Protein AF-A0ABD2NX60-F1 (afdb_monomer_lite)

Structure (mmCIF, N/CA/C/O backbone):
data_AF-A0ABD2NX60-F1
#
_entry.id   AF-A0ABD2NX60-F1
#
loop_
_atom_site.group_PDB
_atom_site.id
_atom_site.type_symbol
_atom_site.label_atom_id
_atom_site.label_alt_id
_atom_site.label_comp_id
_atom_site.label_asym_id
_atom_site.label_entity_id
_atom_site.label_seq_id
_atom_site.pdbx_PDB_ins_code
_atom_site.Cartn_x
_atom_site.Cartn_y
_atom_site.Cartn_z
_atom_site.occupancy
_atom_site.B_iso_or_equiv
_atom_site.auth_seq_id
_atom_site.auth_comp_id
_atom_site.auth_asym_id
_atom_site.auth_atom_id
_atom_site.pdbx_PDB_model_num
ATOM 1 N N . HIS A 1 1 ? 18.163 -24.317 -22.579 1.00 37.97 1 HIS A N 1
ATOM 2 C CA . HIS A 1 1 ? 18.634 -23.083 -21.924 1.00 37.97 1 HIS A CA 1
ATOM 3 C C . HIS A 1 1 ? 18.156 -23.141 -20.490 1.00 37.97 1 HIS A C 1
ATOM 5 O O . HIS A 1 1 ? 17.014 -23.523 -20.278 1.00 37.97 1 HIS A O 1
ATOM 11 N N . HIS A 1 2 ? 19.081 -22.942 -19.557 1.00 38.09 2 HIS A N 1
ATOM 12 C CA . HIS A 1 2 ? 18.949 -23.250 -18.137 1.00 38.09 2 HIS A CA 1
ATOM 13 C C . HIS A 1 2 ? 17.808 -22.456 -17.486 1.00 38.09 2 HIS A C 1
ATOM 15 O O . HIS A 1 2 ? 17.733 -21.241 -17.654 1.00 38.09 2 HIS A O 1
ATOM 21 N N . GLN A 1 3 ? 16.952 -23.189 -16.778 1.00 43.41 3 GLN A N 1
ATOM 22 C CA . GLN A 1 3 ? 16.034 -22.704 -15.755 1.00 43.41 3 GLN A CA 1
ATOM 23 C C . GLN A 1 3 ? 16.860 -21.931 -14.712 1.00 43.41 3 GLN A C 1
ATOM 25 O O . GLN A 1 3 ? 17.882 -22.440 -14.251 1.00 43.41 3 GLN A O 1
ATOM 30 N N . GLY A 1 4 ? 16.463 -20.701 -14.409 1.00 38.53 4 GLY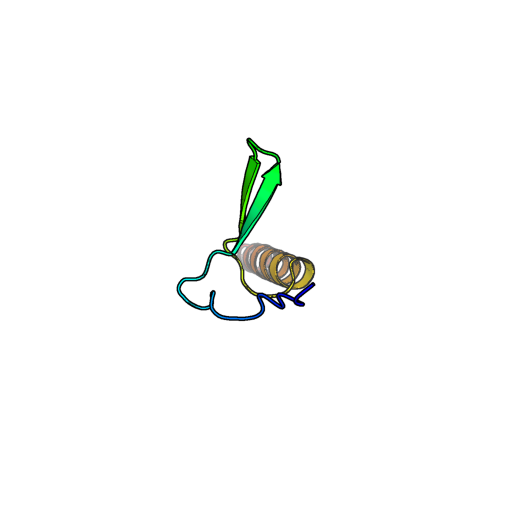 A N 1
ATOM 31 C CA . GLY A 1 4 ? 16.983 -19.923 -13.290 1.00 38.53 4 GLY A CA 1
ATOM 32 C C . GLY A 1 4 ? 15.815 -19.622 -12.373 1.00 38.53 4 GLY A C 1
ATOM 33 O O . GLY A 1 4 ? 15.165 -18.592 -12.523 1.00 38.53 4 GLY A O 1
ATOM 34 N N . ASP A 1 5 ? 15.490 -20.587 -11.520 1.00 47.03 5 ASP A N 1
ATOM 35 C CA . ASP A 1 5 ? 14.663 -20.375 -10.342 1.00 47.03 5 ASP A CA 1
ATOM 36 C C . ASP A 1 5 ? 15.506 -19.555 -9.353 1.00 47.03 5 ASP A C 1
ATOM 38 O O . ASP A 1 5 ? 16.277 -20.105 -8.570 1.00 47.03 5 ASP A O 1
ATOM 42 N N . ASP A 1 6 ? 15.410 -18.226 -9.429 1.00 50.41 6 ASP A N 1
ATOM 43 C CA . ASP A 1 6 ? 15.923 -17.315 -8.399 1.00 50.41 6 ASP A CA 1
ATOM 44 C C . ASP A 1 6 ? 14.902 -17.227 -7.246 1.00 50.41 6 ASP A C 1
ATOM 46 O O . ASP A 1 6 ? 14.367 -16.168 -6.916 1.00 50.41 6 ASP A O 1
ATOM 50 N N . GLU A 1 7 ? 14.592 -18.379 -6.654 1.00 61.34 7 GLU A N 1
ATOM 51 C CA . GLU A 1 7 ? 14.004 -18.482 -5.322 1.00 61.34 7 GLU A CA 1
ATOM 52 C C . GLU A 1 7 ? 15.15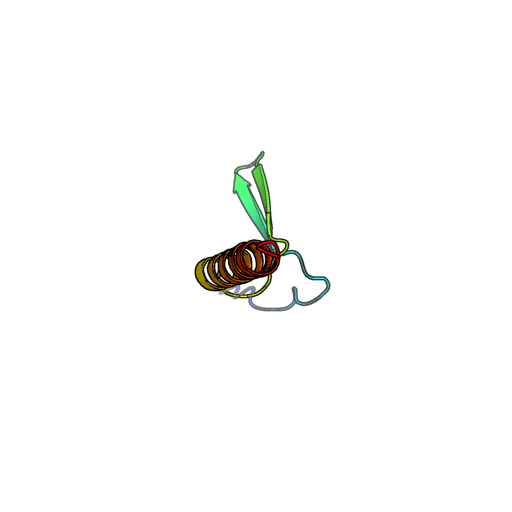2 -18.764 -4.350 1.00 61.34 7 GLU A C 1
ATOM 54 O O . GLU A 1 7 ? 15.592 -19.904 -4.266 1.00 61.34 7 GLU A O 1
ATOM 59 N N . ASP A 1 8 ? 15.697 -17.730 -3.695 1.00 51.50 8 ASP A N 1
ATOM 60 C CA . ASP A 1 8 ? 15.931 -17.684 -2.239 1.00 51.50 8 ASP A CA 1
ATOM 61 C C . ASP A 1 8 ? 16.734 -16.427 -1.819 1.00 51.50 8 ASP A C 1
ATOM 63 O O . ASP A 1 8 ? 17.560 -15.908 -2.567 1.00 51.50 8 ASP A O 1
ATOM 67 N N . SER A 1 9 ? 16.539 -16.002 -0.564 1.00 54.56 9 SER A N 1
ATOM 68 C CA . SER A 1 9 ? 17.428 -15.131 0.230 1.00 54.56 9 SER A CA 1
ATOM 69 C C . SER A 1 9 ? 17.212 -13.608 0.239 1.00 54.56 9 SER A C 1
ATOM 71 O O . SER A 1 9 ? 18.175 -12.841 0.266 1.00 54.56 9 SER A O 1
ATOM 73 N N . GLN A 1 10 ? 15.968 -13.136 0.394 1.00 55.47 10 GLN A N 1
ATOM 74 C CA . GLN A 1 10 ? 15.743 -11.790 0.955 1.00 55.47 10 GLN A CA 1
ATOM 75 C C . GLN A 1 10 ? 14.824 -11.790 2.181 1.00 55.47 10 GLN A C 1
ATOM 77 O O . GLN A 1 10 ? 13.891 -11.000 2.292 1.00 55.47 10 GLN A O 1
ATOM 82 N N . ASP A 1 11 ? 15.143 -12.661 3.139 1.00 51.72 11 ASP A N 1
ATOM 83 C CA . ASP A 1 11 ? 14.857 -12.416 4.553 1.00 51.72 11 ASP A CA 1
ATOM 84 C C . ASP A 1 11 ? 16.096 -11.798 5.216 1.00 51.72 11 ASP A C 1
ATOM 86 O O . ASP A 1 11 ? 16.981 -12.493 5.704 1.00 51.72 11 ASP A O 1
ATOM 90 N N . ALA A 1 12 ? 16.197 -10.470 5.174 1.00 48.06 12 ALA A N 1
ATOM 91 C CA . ALA A 1 12 ? 17.018 -9.709 6.111 1.00 48.06 12 ALA A CA 1
ATOM 92 C C . ALA A 1 12 ? 16.577 -8.239 6.078 1.00 48.06 12 ALA A C 1
ATOM 94 O O . ALA A 1 12 ? 16.978 -7.475 5.204 1.00 48.06 12 ALA A O 1
ATOM 95 N N . SER A 1 13 ? 15.766 -7.838 7.063 1.00 49.00 13 SER A N 1
ATOM 96 C CA . SER A 1 13 ? 15.333 -6.455 7.335 1.00 49.00 13 SER A CA 1
ATOM 97 C C . SER A 1 13 ? 14.126 -5.916 6.540 1.00 49.00 13 SER A C 1
ATOM 99 O O . SER A 1 13 ? 14.175 -4.839 5.949 1.00 49.00 13 SER A O 1
ATOM 101 N N . G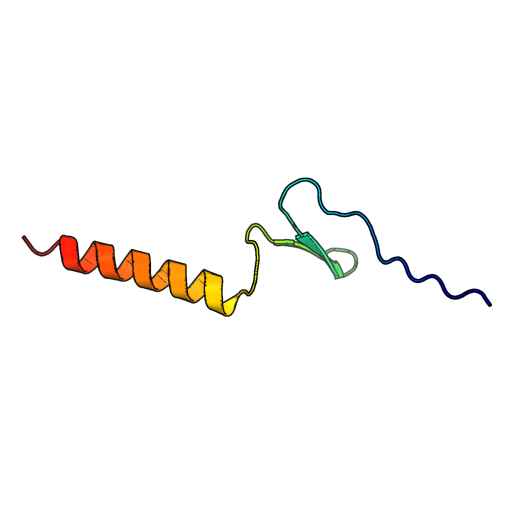LY A 1 14 ? 12.987 -6.611 6.637 1.00 55.00 14 GLY A N 1
ATOM 102 C CA . GLY A 1 14 ? 11.673 -5.998 6.917 1.00 55.00 14 GLY A CA 1
ATOM 103 C C . GLY A 1 14 ? 11.005 -5.083 5.880 1.00 55.00 14 GLY A C 1
ATOM 104 O O . GLY A 1 14 ? 9.885 -4.645 6.136 1.00 55.00 14 GLY A O 1
ATOM 105 N N . SER A 1 15 ? 11.628 -4.793 4.736 1.00 63.06 15 SER A N 1
ATOM 106 C CA . SER A 1 15 ? 11.013 -3.999 3.668 1.00 63.06 15 SER A CA 1
ATOM 107 C C . SER A 1 15 ? 11.126 -4.706 2.321 1.00 63.06 15 SER A C 1
ATOM 109 O O . SER A 1 15 ? 12.224 -4.945 1.822 1.00 63.06 15 SER A O 1
ATOM 111 N N . ARG A 1 16 ? 9.976 -5.052 1.727 1.00 82.25 16 ARG A N 1
ATOM 112 C CA . ARG A 1 16 ? 9.894 -5.647 0.382 1.00 82.25 16 ARG A CA 1
ATOM 113 C C . ARG A 1 16 ? 9.934 -4.530 -0.658 1.00 82.25 16 ARG A C 1
ATOM 115 O O . ARG A 1 16 ? 8.972 -3.768 -0.768 1.00 82.25 16 ARG A O 1
ATOM 122 N N . ALA A 1 17 ? 11.031 -4.434 -1.406 1.00 92.00 17 ALA A N 1
ATOM 123 C CA . ALA A 1 17 ? 11.142 -3.534 -2.550 1.00 92.00 17 ALA A CA 1
ATOM 124 C C . ALA A 1 17 ? 10.493 -4.165 -3.794 1.00 92.00 17 ALA A C 1
ATOM 126 O O . ALA A 1 17 ? 10.737 -5.326 -4.110 1.00 92.00 17 ALA A O 1
ATOM 127 N N . GLN A 1 18 ? 9.681 -3.396 -4.513 1.00 91.19 18 GLN A N 1
ATOM 128 C CA . GLN A 1 18 ? 9.043 -3.799 -5.763 1.00 91.19 18 GLN A CA 1
ATOM 129 C C . GLN A 1 18 ? 9.330 -2.761 -6.848 1.00 91.19 18 GLN A C 1
ATOM 131 O O . GLN A 1 18 ? 9.047 -1.577 -6.674 1.00 91.19 18 GLN A O 1
ATOM 136 N N . TYR A 1 19 ? 9.831 -3.213 -7.993 1.00 93.25 19 TYR A N 1
ATOM 137 C CA . TYR A 1 19 ? 10.132 -2.370 -9.149 1.00 93.25 19 TYR A CA 1
ATOM 138 C C . TYR A 1 19 ? 8.950 -2.406 -10.123 1.00 93.25 19 TYR A C 1
ATOM 140 O O . TYR A 1 19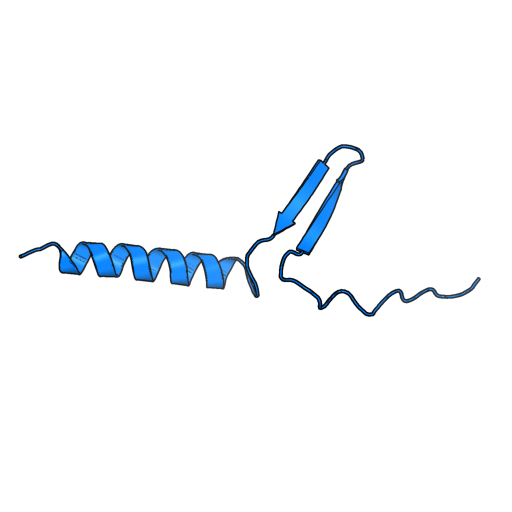 ? 8.743 -3.394 -10.820 1.00 93.25 19 TYR A O 1
ATOM 148 N N . VAL A 1 20 ? 8.135 -1.349 -10.140 1.00 94.50 20 VAL A N 1
ATOM 149 C CA . VAL A 1 20 ? 6.916 -1.262 -10.974 1.00 94.50 20 VAL A CA 1
ATOM 150 C C . VAL A 1 20 ? 7.246 -0.802 -12.396 1.00 94.50 20 VAL A C 1
ATOM 152 O O . VAL A 1 20 ? 6.585 -1.191 -13.355 1.00 94.50 20 VAL A O 1
ATOM 155 N N . SER A 1 21 ? 8.268 0.041 -12.540 1.00 94.75 21 SER A N 1
ATOM 156 C CA . SER A 1 21 ? 8.783 0.523 -13.823 1.00 94.75 21 SER A CA 1
ATOM 157 C C . SER A 1 21 ? 10.241 0.963 -13.673 1.00 94.75 21 SER A C 1
ATOM 159 O O . SER A 1 21 ? 10.775 0.982 -12.564 1.00 94.75 21 SER A O 1
ATOM 161 N N . ALA A 1 22 ? 10.878 1.378 -14.773 1.00 92.69 22 ALA A N 1
ATOM 162 C CA . ALA A 1 22 ? 12.258 1.876 -14.763 1.00 92.69 22 ALA A CA 1
ATOM 163 C C . ALA A 1 22 ? 12.496 3.041 -13.776 1.00 92.69 22 ALA A C 1
ATOM 165 O O . ALA A 1 22 ? 13.613 3.229 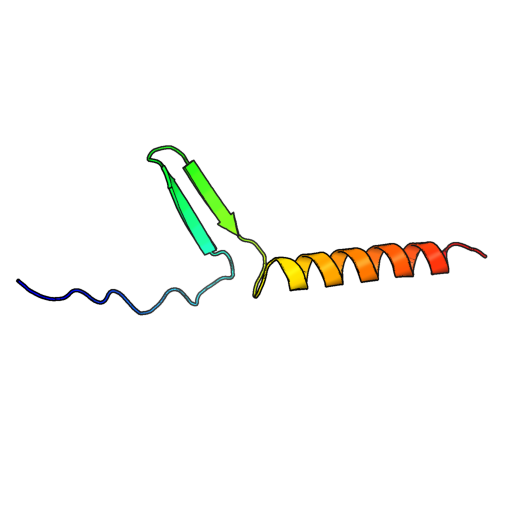-13.303 1.00 92.69 22 ALA A O 1
ATOM 166 N N . ASN A 1 23 ? 11.450 3.802 -13.439 1.00 96.62 23 ASN A N 1
ATOM 167 C CA . ASN A 1 23 ? 11.532 4.981 -12.575 1.00 96.62 23 ASN A CA 1
ATOM 168 C C . ASN A 1 23 ? 10.634 4.864 -11.334 1.00 96.62 23 ASN A C 1
ATOM 170 O O . ASN A 1 23 ? 10.356 5.873 -10.689 1.00 96.62 23 ASN A O 1
ATOM 174 N N . CYS A 1 24 ? 10.143 3.664 -11.009 1.00 95.88 24 CYS A N 1
ATOM 175 C CA . CYS A 1 24 ? 9.221 3.471 -9.896 1.00 95.88 24 CYS A CA 1
ATOM 176 C C . CYS A 1 24 ? 9.613 2.263 -9.048 1.00 95.88 24 CYS A C 1
ATOM 178 O O . CYS A 1 24 ? 9.559 1.119 -9.505 1.00 95.88 24 CYS A O 1
ATOM 180 N N . VAL A 1 25 ? 9.957 2.547 -7.791 1.00 95.44 25 VAL A N 1
ATOM 181 C CA . VAL A 1 25 ? 10.252 1.555 -6.757 1.00 95.44 25 VAL A CA 1
ATOM 182 C C . VAL A 1 25 ? 9.312 1.790 -5.581 1.00 95.44 25 VAL A C 1
ATOM 184 O O . VAL A 1 25 ? 9.172 2.918 -5.109 1.00 95.44 25 VAL A O 1
ATOM 187 N N . VAL A 1 26 ? 8.667 0.727 -5.114 1.00 94.31 26 VAL A N 1
ATOM 188 C CA . VAL A 1 26 ? 7.749 0.735 -3.973 1.00 94.31 26 VAL A CA 1
ATOM 189 C C . VAL A 1 26 ? 8.368 -0.075 -2.846 1.00 94.31 26 VAL A C 1
ATOM 191 O O . VAL A 1 26 ? 8.743 -1.224 -3.050 1.00 94.31 26 VAL A O 1
ATOM 194 N N . PHE A 1 27 ? 8.448 0.510 -1.654 1.00 93.56 27 PHE A N 1
ATOM 195 C CA . PHE A 1 27 ? 8.914 -0.169 -0.448 1.00 93.56 27 PHE A CA 1
ATOM 196 C C . PHE A 1 27 ? 7.729 -0.492 0.452 1.00 93.56 27 PHE A C 1
ATOM 198 O O . PHE A 1 27 ? 6.963 0.391 0.837 1.00 93.56 27 PHE A O 1
ATOM 205 N N . THR A 1 28 ? 7.587 -1.766 0.793 1.00 93.44 28 THR A N 1
ATOM 206 C CA . THR A 1 28 ? 6.514 -2.249 1.656 1.00 93.44 28 THR A CA 1
ATOM 207 C C . THR A 1 28 ? 7.030 -2.434 3.076 1.00 93.44 28 THR A C 1
ATOM 209 O O . THR A 1 28 ? 7.793 -3.359 3.325 1.00 93.44 28 THR A O 1
ATOM 212 N N . HIS A 1 29 ? 6.587 -1.578 4.003 1.00 92.56 29 HIS A N 1
ATOM 213 C CA . HIS A 1 29 ? 6.978 -1.579 5.425 1.00 92.56 29 HIS A CA 1
ATOM 214 C C . HIS A 1 29 ? 5.954 -2.279 6.335 1.00 92.56 29 HIS A C 1
ATOM 216 O O . HIS A 1 29 ? 5.761 -1.901 7.490 1.00 92.56 29 HIS A O 1
ATOM 222 N N . TYR A 1 30 ? 5.265 -3.284 5.806 1.00 90.75 30 TYR A N 1
ATOM 223 C CA . TYR A 1 30 ? 4.422 -4.185 6.581 1.00 90.75 30 TYR A CA 1
ATOM 224 C C . TYR A 1 30 ? 4.771 -5.629 6.225 1.00 90.75 30 TYR A C 1
ATOM 226 O O . TYR A 1 30 ? 5.362 -5.899 5.179 1.00 90.75 30 TYR A O 1
ATOM 234 N N . GLN A 1 31 ? 4.411 -6.555 7.106 1.00 89.12 31 GLN A N 1
ATOM 235 C CA . GLN A 1 31 ? 4.601 -7.988 6.902 1.00 89.12 31 GLN A CA 1
ATOM 236 C C . GLN A 1 31 ? 3.236 -8.674 6.835 1.00 89.12 31 GLN A C 1
ATOM 238 O O . GLN A 1 31 ? 2.308 -8.263 7.528 1.00 89.12 31 GLN A O 1
ATOM 243 N N . GLY A 1 32 ? 3.124 -9.717 6.012 1.00 87.94 32 GLY A N 1
ATOM 244 C CA . GLY A 1 32 ? 1.873 -10.448 5.807 1.00 87.94 32 GLY A CA 1
ATOM 245 C C . GLY A 1 32 ? 0.971 -9.853 4.722 1.00 87.94 32 GLY A C 1
ATOM 246 O O . GLY A 1 32 ? 1.433 -9.154 3.818 1.00 87.94 32 GLY A O 1
ATOM 247 N N . ASP A 1 33 ? -0.314 -10.197 4.791 1.00 91.50 33 ASP A N 1
ATOM 248 C CA . ASP A 1 33 ? -1.335 -9.777 3.833 1.00 91.50 33 ASP A CA 1
ATOM 249 C C . ASP A 1 33 ? -1.810 -8.334 4.081 1.00 91.50 33 ASP A C 1
ATOM 251 O O . ASP A 1 33 ? -2.038 -7.918 5.220 1.00 91.50 33 ASP A O 1
ATOM 255 N N . ALA A 1 34 ? -1.998 -7.578 2.997 1.00 91.44 34 ALA A N 1
ATOM 256 C CA . ALA A 1 34 ? -2.387 -6.174 3.064 1.00 91.44 34 ALA A CA 1
ATOM 257 C C . ALA A 1 34 ? -3.775 -5.983 3.688 1.00 91.44 34 ALA A C 1
ATOM 259 O O . ALA A 1 34 ? -3.956 -5.052 4.472 1.00 91.44 34 ALA A O 1
ATOM 260 N N . ALA A 1 35 ? -4.745 -6.851 3.374 1.00 95.19 35 ALA A N 1
ATOM 261 C CA . ALA A 1 35 ? -6.096 -6.724 3.915 1.00 95.19 35 ALA A CA 1
ATOM 262 C C . ALA A 1 35 ? -6.091 -6.930 5.434 1.00 95.19 35 ALA A C 1
ATOM 264 O O . ALA A 1 35 ? -6.709 -6.151 6.155 1.00 95.19 35 ALA A O 1
ATOM 265 N N . SER A 1 36 ? -5.314 -7.900 5.919 1.00 95.38 36 SER A N 1
ATOM 266 C CA . SER A 1 36 ? -5.164 -8.180 7.354 1.00 95.38 36 SER A CA 1
ATOM 267 C C . SER A 1 36 ? -4.506 -7.024 8.118 1.00 95.38 36 SER A C 1
ATOM 269 O O . SER A 1 36 ? -5.010 -6.594 9.153 1.00 95.38 36 SER A O 1
ATOM 271 N N . VAL A 1 37 ? -3.398 -6.481 7.596 1.00 94.94 37 VAL A N 1
ATOM 272 C CA . VAL A 1 37 ? -2.686 -5.351 8.227 1.00 94.94 37 VAL A CA 1
ATOM 273 C C . VAL A 1 37 ? -3.576 -4.112 8.309 1.00 94.94 37 VAL A C 1
ATOM 275 O O . VAL A 1 37 ? -3.571 -3.394 9.313 1.00 94.94 37 VAL A O 1
ATOM 278 N N . VAL A 1 38 ? -4.335 -3.857 7.244 1.00 95.94 38 VAL A N 1
ATOM 279 C CA . VAL A 1 38 ? -5.267 -2.736 7.171 1.00 95.94 38 VAL A CA 1
ATOM 280 C C . VAL A 1 38 ? -6.419 -2.927 8.158 1.00 95.94 38 VAL A C 1
ATOM 282 O O . VAL A 1 38 ? -6.720 -1.994 8.901 1.00 95.94 38 VAL A O 1
ATOM 285 N N . ASP A 1 39 ? -7.010 -4.120 8.227 1.00 96.12 39 ASP A N 1
ATOM 286 C CA . ASP A 1 39 ? -8.091 -4.426 9.168 1.00 96.12 39 ASP A CA 1
ATOM 287 C C . ASP A 1 39 ? -7.646 -4.217 10.628 1.00 96.12 39 ASP A C 1
ATOM 289 O O . ASP A 1 39 ? -8.243 -3.418 11.349 1.00 96.12 39 ASP A O 1
ATOM 293 N N . GLU A 1 40 ? -6.501 -4.785 11.032 1.00 95.56 40 GLU A N 1
ATOM 294 C CA . GLU A 1 40 ? -5.932 -4.602 12.379 1.00 95.56 40 GLU A CA 1
ATOM 295 C C . GLU A 1 40 ? -5.631 -3.124 12.694 1.00 95.56 40 GLU A C 1
ATOM 297 O O . GLU A 1 40 ? -5.782 -2.654 13.830 1.00 95.56 40 GLU A O 1
ATOM 302 N N . HIS A 1 41 ? -5.161 -2.358 11.705 1.00 94.94 41 HIS A N 1
ATOM 303 C CA . HIS A 1 41 ? -4.949 -0.922 11.866 1.00 94.94 41 HIS A CA 1
ATOM 304 C C . HIS A 1 41 ? -6.263 -0.197 12.183 1.00 94.94 41 HIS A C 1
ATOM 306 O O . HIS A 1 41 ? -6.313 0.578 13.145 1.00 94.94 41 HIS A O 1
ATOM 312 N N . PHE A 1 42 ? -7.321 -0.472 11.417 1.00 94.88 42 PHE A N 1
ATOM 313 C CA . PHE A 1 42 ? -8.626 0.150 11.611 1.00 94.88 42 PHE A CA 1
ATOM 314 C C . PHE A 1 42 ? -9.284 -0.272 12.925 1.00 94.88 42 PHE A C 1
ATOM 316 O O . PHE A 1 42 ? -9.739 0.610 13.656 1.00 94.88 42 PHE A O 1
ATOM 323 N N . SER A 1 43 ? -9.273 -1.560 13.287 1.00 95.12 43 SER A N 1
ATOM 324 C CA . SER A 1 43 ? -9.834 -2.024 14.566 1.00 95.12 43 SER A CA 1
ATOM 325 C C . SER A 1 43 ? -9.194 -1.293 15.749 1.00 95.12 43 SER A C 1
ATOM 327 O O . SER A 1 43 ? -9.893 -0.683 16.555 1.00 95.12 43 SER A O 1
ATOM 329 N N . ARG A 1 44 ? -7.854 -1.219 15.795 1.00 93.00 44 ARG A N 1
ATOM 330 C CA . ARG A 1 44 ? -7.129 -0.509 16.867 1.00 93.00 44 ARG A CA 1
ATOM 331 C C . ARG A 1 44 ? -7.431 0.984 16.920 1.00 93.00 44 ARG A C 1
ATOM 333 O O . ARG A 1 44 ? -7.371 1.575 17.997 1.00 93.00 44 ARG A O 1
ATOM 340 N N . ALA A 1 45 ? -7.650 1.623 15.774 1.00 94.19 45 ALA A N 1
ATOM 341 C CA . ALA A 1 45 ? -7.991 3.039 15.728 1.00 94.19 45 ALA A CA 1
ATOM 342 C C . ALA A 1 45 ? -9.395 3.277 16.297 1.00 94.19 45 ALA A C 1
ATOM 344 O O . ALA A 1 45 ? -9.568 4.156 17.139 1.00 94.19 45 ALA A O 1
ATOM 345 N N . LEU A 1 46 ? -10.369 2.457 15.896 1.00 91.62 46 LEU A N 1
ATOM 346 C CA . LEU A 1 46 ? -11.756 2.564 16.347 1.00 91.62 46 LEU A CA 1
ATOM 347 C C . LEU A 1 46 ? -11.910 2.212 17.834 1.00 91.62 46 LEU A C 1
ATOM 349 O O . LEU A 1 46 ? -12.600 2.934 18.555 1.00 91.62 46 LEU A O 1
ATOM 353 N N . ASP A 1 47 ? -11.182 1.218 18.339 1.00 87.00 47 ASP A N 1
ATOM 354 C CA . ASP A 1 47 ? -11.174 0.881 19.771 1.00 87.00 47 ASP A CA 1
ATOM 355 C C . ASP A 1 47 ? -10.639 2.026 20.647 1.00 87.00 47 ASP A C 1
ATOM 357 O O . ASP A 1 47 ? -11.098 2.254 21.764 1.00 87.00 47 ASP A O 1
ATOM 361 N N . LYS A 1 48 ? -9.689 2.818 20.140 1.00 72.69 48 LYS A N 1
ATOM 362 C CA . LYS A 1 48 ? -9.200 4.008 20.857 1.00 72.69 48 LYS A CA 1
ATOM 363 C C . LYS A 1 48 ? -10.229 5.137 20.88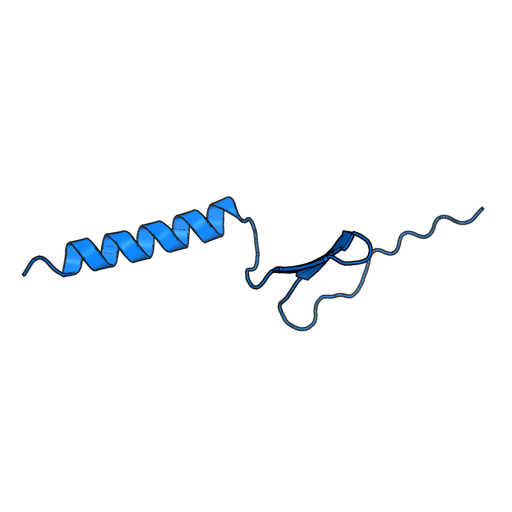1 1.00 72.69 48 LYS A C 1
ATOM 365 O O . LYS A 1 48 ? -10.225 5.930 21.820 1.00 72.69 48 LYS A O 1
ATOM 370 N N . THR A 1 49 ? -11.110 5.217 19.881 1.00 65.38 49 THR A N 1
ATOM 371 C CA . THR A 1 49 ? -12.187 6.221 19.858 1.00 65.38 49 THR A CA 1
ATOM 372 C C . THR A 1 49 ? -13.313 5.894 20.835 1.00 65.38 49 THR A C 1
ATOM 374 O O . THR A 1 49 ? -13.858 6.810 21.446 1.00 65.38 49 THR A O 1
ATOM 377 N N . SER A 1 50 ? -13.609 4.610 21.064 1.00 59.00 50 SER A N 1
ATOM 378 C CA . SER A 1 50 ? -14.602 4.190 22.063 1.00 59.00 50 SER A CA 1
ATOM 379 C C . SER A 1 50 ? -14.109 4.386 23.503 1.00 59.00 50 SER A C 1
ATOM 381 O O . SER A 1 50 ? -14.910 4.612 24.404 1.00 59.00 50 SER A O 1
ATOM 383 N N . ALA A 1 51 ? -12.791 4.395 23.730 1.00 58.78 51 ALA A N 1
ATOM 384 C CA . ALA A 1 51 ? -12.198 4.703 25.032 1.00 58.78 51 ALA A CA 1
ATOM 385 C C . ALA A 1 51 ? -12.219 6.204 25.401 1.00 58.78 51 ALA A C 1
ATOM 387 O O . ALA A 1 51 ? -11.998 6.542 26.564 1.00 58.78 51 ALA A O 1
ATOM 388 N N . HIS A 1 52 ? -12.468 7.109 24.443 1.00 58.88 52 HIS A N 1
ATOM 389 C CA . HIS A 1 52 ? -12.475 8.561 24.682 1.00 58.88 52 HIS A CA 1
ATOM 390 C C . HIS A 1 52 ? -13.860 9.127 25.043 1.00 58.88 52 HIS A C 1
ATOM 392 O O . HIS A 1 52 ? -14.004 10.330 25.243 1.00 58.88 52 HIS A O 1
ATOM 398 N N . THR A 1 53 ? -14.886 8.280 25.173 1.00 57.97 53 THR A N 1
ATOM 399 C CA . THR A 1 53 ? -16.156 8.665 25.800 1.00 57.97 53 THR A CA 1
ATOM 400 C C . THR A 1 53 ? -16.063 8.466 27.316 1.00 57.97 53 THR A C 1
ATOM 402 O O . THR A 1 53 ? -16.539 7.459 27.844 1.00 57.97 53 THR A O 1
ATOM 405 N N . LYS A 1 54 ? -15.425 9.398 28.028 1.00 48.53 54 LYS A N 1
ATOM 406 C CA . LYS A 1 54 ? -15.563 9.531 29.484 1.00 48.53 54 LYS A CA 1
ATOM 407 C C . LYS A 1 54 ? -15.534 10.991 29.907 1.00 48.53 54 LYS A C 1
ATOM 409 O O . LYS A 1 54 ? -14.649 11.717 29.410 1.00 48.53 54 LYS A O 1
#

Sequence (54 aa):
HHQGDDEDSQDASGSRAQYVSANCVVFTHYQGDAASVVDEHFSRALDKTSAHTK

Foldseek 3Di:
DDDDPPDDDDPDDAWDWDDPDPPDIDIDNDDDDPVVVVVVVVVVVVVVVVVPPD

InterPro domains:
  IPR011520 Vestigial family [PF07545] (18-47)
  IPR011520 Vestigial family [PTHR15950] (7-52)

Radius of gyration: 18.49 Å; chains: 1; bounding box: 35×33×51 Å

pLDDT: mean 76.73, std 20.58, range [37.97, 96.62]

Organism: NCBI:txid559131

Secondary structure (DSSP, 8-state):
-----------SSS-EEEEEETTEEEEE---S-HHHHHHHHHHHHHHHHHTT--